Protein AF-A0A7J5EIX7-F1 (afdb_monomer)

Mean predicted aligned error: 5.3 Å

Radius of gyration: 20.51 Å; Cα contacts (8 Å, |Δi|>4): 47; chains: 1; boundi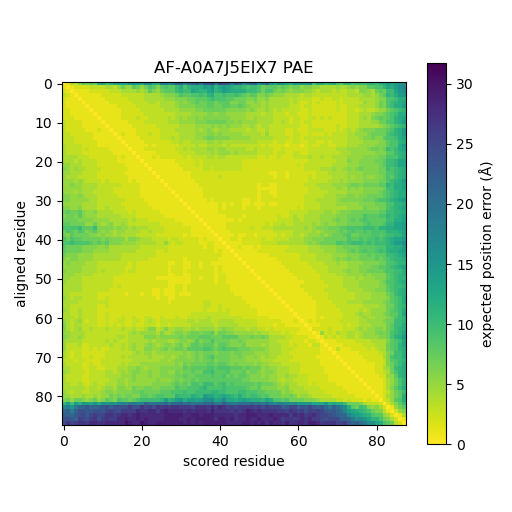ng box: 51×20×61 Å

Solvent-accessible surface area (backbone atoms only — not comparable to full-atom values): 4822 Å² total; per-residue (Å²): 109,67,64,59,52,42,32,51,48,8,52,51,53,40,52,48,51,64,76,40,45,64,64,53,54,49,53,47,49,56,60,48,60,78,36,28,61,85,75,40,70,64,36,61,67,62,46,48,54,51,43,57,51,51,50,53,50,51,54,50,51,46,52,53,49,29,45,51,10,53,51,48,51,51,51,53,52,49,54,61,71,65,56,72,78,78,86,125

Structure (mmCIF, N/CA/C/O backbone):
data_AF-A0A7J5EIX7-F1
#
_entry.id   AF-A0A7J5EIX7-F1
#
loop_
_atom_site.group_PDB
_atom_site.id
_atom_site.type_symbol
_atom_site.label_atom_id
_atom_site.label_alt_id
_atom_site.label_comp_id
_atom_site.label_asym_id
_atom_site.label_entity_id
_atom_site.label_seq_id
_atom_site.pdbx_PDB_ins_code
_atom_site.Cartn_x
_atom_site.Cartn_y
_atom_site.Cartn_z
_atom_site.occupancy
_atom_site.B_iso_or_equiv
_atom_site.auth_seq_id
_atom_site.auth_comp_id
_atom_site.auth_asym_id
_atom_site.auth_atom_id
_atom_site.pdbx_PDB_model_num
ATOM 1 N N . MET A 1 1 ? 5.905 -0.763 -25.631 1.00 71.31 1 MET A N 1
ATOM 2 C CA . MET A 1 1 ? 5.006 0.137 -24.869 1.00 71.31 1 MET A CA 1
ATOM 3 C C . MET A 1 1 ? 4.622 -0.425 -23.507 1.00 71.31 1 MET A C 1
ATOM 5 O O . MET A 1 1 ? 4.786 0.298 -22.537 1.00 71.31 1 MET A O 1
ATOM 9 N N . LEU A 1 2 ? 4.197 -1.692 -23.406 1.00 86.00 2 LEU A N 1
ATOM 10 C CA . LEU A 1 2 ? 3.805 -2.313 -22.128 1.00 86.00 2 LEU A CA 1
ATOM 11 C C . LEU A 1 2 ? 4.836 -2.116 -21.006 1.00 86.00 2 LEU A C 1
ATOM 13 O O . LEU A 1 2 ? 4.473 -1.644 -19.942 1.00 86.00 2 LEU A O 1
ATOM 17 N N . ALA A 1 3 ? 6.125 -2.346 -21.272 1.00 86.56 3 ALA A N 1
ATOM 18 C CA . ALA A 1 3 ? 7.176 -2.182 -20.266 1.00 86.56 3 ALA A CA 1
ATOM 19 C C . ALA A 1 3 ? 7.285 -0.750 -19.695 1.00 86.56 3 ALA A C 1
ATOM 21 O O . ALA A 1 3 ? 7.454 -0.580 -18.492 1.00 86.56 3 ALA A O 1
ATOM 22 N N . LEU A 1 4 ? 7.129 0.282 -20.533 1.00 89.44 4 LEU A N 1
ATOM 23 C CA . LEU A 1 4 ? 7.136 1.681 -20.084 1.00 89.44 4 LEU A CA 1
ATOM 24 C C . LEU A 1 4 ? 5.906 2.000 -19.229 1.00 89.44 4 LEU A C 1
ATOM 26 O O . LEU A 1 4 ? 6.031 2.661 -18.203 1.00 89.44 4 LEU A O 1
ATOM 30 N N . LEU A 1 5 ? 4.735 1.488 -19.622 1.00 93.06 5 LEU A N 1
ATOM 31 C CA . LEU A 1 5 ? 3.506 1.634 -18.842 1.00 93.06 5 LEU A CA 1
ATOM 32 C C . LEU A 1 5 ? 3.609 0.910 -17.495 1.00 93.06 5 LEU A C 1
ATOM 34 O O . LEU A 1 5 ? 3.165 1.450 -16.491 1.00 93.06 5 LEU A O 1
ATOM 38 N N . THR A 1 6 ? 4.237 -0.267 -17.448 1.00 92.12 6 THR A N 1
ATOM 39 C CA . THR A 1 6 ? 4.474 -1.022 -16.209 1.00 92.12 6 THR A CA 1
ATOM 40 C C . THR A 1 6 ? 5.402 -0.275 -15.253 1.00 92.12 6 THR A C 1
ATOM 42 O O . THR A 1 6 ? 5.132 -0.214 -14.055 1.00 92.12 6 THR A O 1
ATOM 45 N N . ILE A 1 7 ? 6.475 0.326 -15.774 1.00 91.94 7 ILE A N 1
ATOM 46 C CA . ILE A 1 7 ? 7.395 1.147 -14.982 1.00 91.94 7 ILE A CA 1
ATOM 47 C C . ILE A 1 7 ? 6.664 2.378 -14.439 1.00 91.94 7 ILE A C 1
ATOM 49 O O . ILE A 1 7 ? 6.674 2.607 -13.230 1.00 91.94 7 ILE A O 1
ATOM 53 N N . LEU A 1 8 ? 5.978 3.127 -15.311 1.00 92.88 8 LEU A N 1
ATOM 54 C CA . LEU A 1 8 ? 5.198 4.302 -14.920 1.00 92.88 8 LEU A CA 1
ATOM 55 C C . LEU A 1 8 ? 4.149 3.948 -13.861 1.00 92.88 8 LEU A C 1
ATOM 57 O O . LEU A 1 8 ? 4.041 4.643 -12.856 1.00 92.88 8 LEU A O 1
ATOM 61 N N . PHE A 1 9 ? 3.421 2.849 -14.059 1.00 91.62 9 PHE A N 1
ATOM 62 C CA . PHE A 1 9 ? 2.439 2.346 -13.106 1.00 91.62 9 PHE A CA 1
ATOM 63 C C . PHE A 1 9 ? 3.069 2.055 -11.740 1.00 91.62 9 PHE A C 1
ATOM 65 O O . PHE A 1 9 ? 2.548 2.523 -10.733 1.00 91.6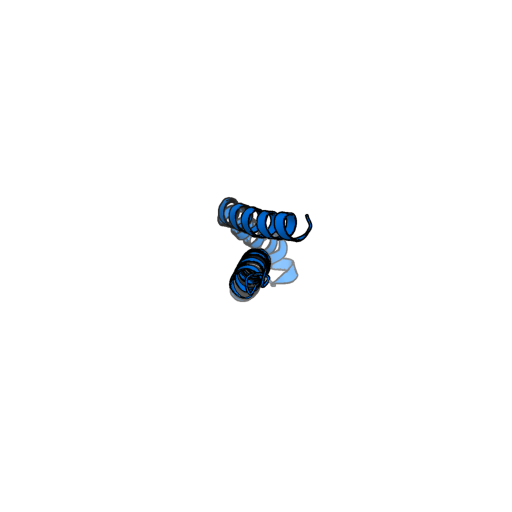2 9 PHE A O 1
ATOM 72 N N . GLY A 1 10 ? 4.199 1.339 -11.692 1.00 91.31 10 GLY A N 1
ATOM 73 C CA . GLY A 1 10 ? 4.866 1.003 -10.431 1.00 91.31 10 GLY A CA 1
ATOM 74 C C . GLY A 1 10 ? 5.288 2.242 -9.634 1.00 91.31 10 GLY A C 1
ATOM 75 O O . GLY A 1 10 ? 5.020 2.325 -8.435 1.00 91.31 10 GLY A O 1
ATOM 76 N N . PHE A 1 11 ? 5.877 3.239 -10.303 1.00 90.56 11 PHE A N 1
ATOM 77 C CA . PHE A 1 11 ? 6.267 4.499 -9.660 1.00 90.56 11 PHE A CA 1
ATOM 78 C C . PHE A 1 11 ? 5.064 5.355 -9.254 1.00 90.56 11 PHE A C 1
ATOM 80 O O . PHE A 1 11 ? 5.031 5.852 -8.129 1.00 90.56 11 PHE A O 1
ATOM 87 N N . ALA A 1 12 ? 4.067 5.509 -10.129 1.00 92.81 12 ALA A N 1
ATOM 88 C CA . ALA A 1 12 ? 2.871 6.298 -9.841 1.00 92.81 12 ALA A CA 1
ATOM 89 C C . ALA A 1 12 ? 2.068 5.701 -8.680 1.00 92.81 12 ALA A C 1
ATOM 91 O O . ALA A 1 12 ? 1.667 6.422 -7.769 1.00 92.81 12 ALA A O 1
ATOM 92 N N . PHE A 1 13 ? 1.887 4.379 -8.667 1.00 92.00 13 PHE A N 1
ATOM 93 C CA . PHE A 1 13 ? 1.231 3.675 -7.570 1.00 92.00 13 PHE A CA 1
ATOM 94 C C . PHE A 1 13 ? 2.017 3.805 -6.262 1.00 92.00 13 PHE A C 1
ATOM 96 O O . PHE A 1 13 ? 1.427 4.050 -5.209 1.00 92.00 13 PHE A O 1
ATOM 103 N N . GLY A 1 14 ? 3.349 3.699 -6.327 1.00 91.38 14 GLY A N 1
ATOM 104 C CA . GLY A 1 14 ? 4.219 3.908 -5.175 1.00 91.38 14 GLY A CA 1
ATOM 105 C C . GLY A 1 14 ? 4.086 5.315 -4.583 1.00 91.38 14 GLY A C 1
ATOM 106 O O . GLY A 1 14 ? 3.829 5.466 -3.388 1.00 91.38 14 GLY A O 1
ATOM 107 N N . GLY A 1 15 ? 4.192 6.339 -5.433 1.00 92.06 15 GLY A N 1
ATOM 108 C CA . GLY A 1 15 ? 4.056 7.741 -5.039 1.00 92.06 15 GLY A CA 1
ATOM 109 C C . GLY A 1 15 ? 2.667 8.073 -4.493 1.00 92.06 15 GLY A C 1
ATOM 110 O O . GLY A 1 15 ? 2.560 8.707 -3.446 1.00 92.06 15 GLY A O 1
ATOM 111 N N . ALA A 1 16 ? 1.605 7.588 -5.143 1.00 93.88 16 ALA A N 1
ATOM 112 C CA . ALA A 1 16 ? 0.238 7.773 -4.666 1.00 93.88 16 ALA A CA 1
ATOM 113 C C . ALA A 1 16 ? 0.033 7.127 -3.289 1.00 93.88 16 ALA A C 1
ATOM 115 O O . ALA A 1 16 ? -0.475 7.772 -2.378 1.00 93.88 16 ALA A O 1
ATOM 116 N N . PHE A 1 17 ? 0.471 5.882 -3.093 1.00 94.38 17 PHE A N 1
ATOM 117 C CA . PHE A 1 17 ? 0.327 5.217 -1.799 1.00 94.38 17 PHE A CA 1
ATOM 118 C C . PHE A 1 17 ? 1.038 5.977 -0.670 1.00 94.38 17 PHE A C 1
ATOM 120 O O . PHE A 1 17 ? 0.462 6.128 0.402 1.00 94.38 17 PHE A O 1
ATOM 127 N N . GLY A 1 18 ? 2.247 6.496 -0.919 1.00 91.50 18 GLY A N 1
ATOM 128 C CA . GLY A 1 18 ? 2.962 7.329 0.052 1.00 91.50 18 GLY A CA 1
ATOM 129 C C . GLY A 1 18 ? 2.237 8.645 0.353 1.00 91.50 18 GLY A C 1
ATOM 130 O O . GLY A 1 18 ? 2.075 9.008 1.514 1.00 91.50 18 GLY A O 1
ATOM 131 N N . ALA A 1 19 ? 1.727 9.332 -0.676 1.00 95.75 19 ALA A N 1
ATOM 132 C CA . ALA A 1 19 ? 0.988 10.587 -0.514 1.00 95.75 19 ALA A CA 1
ATOM 133 C C . ALA A 1 19 ? -0.333 10.422 0.262 1.00 95.75 19 ALA A C 1
ATOM 135 O O . ALA A 1 19 ? -0.777 11.351 0.936 1.00 95.75 19 ALA A O 1
ATOM 136 N N . PHE A 1 20 ? -0.957 9.244 0.180 1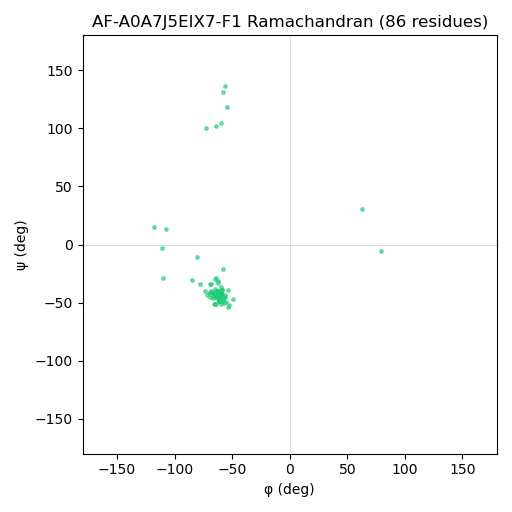.00 96.31 20 PHE A N 1
ATOM 137 C CA . PHE A 1 20 ? -2.237 8.941 0.824 1.00 96.31 20 PHE A CA 1
ATOM 138 C C . PHE A 1 20 ? -2.118 8.004 2.040 1.00 96.31 20 PHE A C 1
ATOM 140 O O . PHE A 1 20 ? -3.141 7.519 2.522 1.00 96.31 20 PHE A O 1
ATOM 147 N N . GLU A 1 21 ? -0.915 7.764 2.576 1.00 95.38 21 GLU A N 1
ATOM 148 C CA . GLU A 1 21 ? -0.700 6.834 3.698 1.00 95.38 21 GLU A CA 1
ATOM 149 C C . GLU A 1 21 ? -1.570 7.170 4.921 1.00 95.38 21 GLU A C 1
ATOM 151 O O . GLU A 1 21 ? -2.271 6.301 5.447 1.00 95.38 21 GLU A O 1
ATOM 156 N N . GLU A 1 22 ? -1.568 8.432 5.352 1.00 96.50 22 GLU A N 1
ATOM 157 C CA . GLU A 1 22 ? -2.342 8.880 6.514 1.00 96.50 22 GLU A CA 1
ATOM 158 C C . GLU A 1 22 ? -3.864 8.771 6.297 1.00 96.50 22 GLU A C 1
ATOM 160 O O . GLU A 1 22 ? -4.532 8.115 7.104 1.00 96.50 22 GLU A O 1
ATOM 165 N N . PRO A 1 23 ? -4.447 9.295 5.196 1.00 97.44 23 PRO A N 1
ATOM 166 C CA . PRO A 1 23 ? -5.853 9.059 4.867 1.00 97.44 23 PRO A CA 1
ATOM 167 C C . PRO A 1 23 ? -6.248 7.576 4.820 1.00 97.44 23 PRO A C 1
ATOM 169 O O . PRO A 1 23 ? -7.335 7.222 5.278 1.00 97.44 23 PRO A O 1
ATOM 172 N N . LEU A 1 24 ? -5.382 6.699 4.297 1.00 96.69 24 LEU A N 1
ATOM 173 C CA . LEU A 1 24 ? -5.639 5.256 4.228 1.00 96.69 24 LEU A CA 1
ATOM 174 C C . LEU A 1 24 ? -5.690 4.614 5.618 1.00 96.69 24 LEU A C 1
ATOM 176 O O . LEU A 1 24 ? -6.607 3.837 5.895 1.00 96.69 24 LEU A O 1
ATOM 180 N N . LYS A 1 25 ? -4.731 4.938 6.494 1.00 96.81 25 LYS A N 1
ATOM 181 C CA . LYS A 1 25 ? -4.730 4.477 7.891 1.00 96.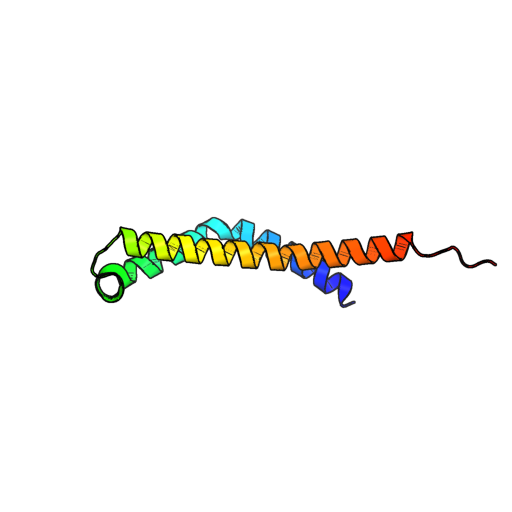81 25 LYS A CA 1
ATOM 182 C C . LYS A 1 25 ? -5.964 4.970 8.630 1.00 96.81 25 LYS A C 1
ATOM 184 O O . LYS A 1 25 ? -6.661 4.168 9.248 1.00 96.81 25 LYS A O 1
ATOM 189 N N . ARG A 1 26 ? -6.263 6.268 8.521 1.00 97.62 26 ARG A N 1
ATOM 190 C CA . ARG A 1 26 ? -7.435 6.875 9.156 1.00 97.62 26 ARG A CA 1
ATOM 191 C C . ARG A 1 26 ? -8.723 6.186 8.708 1.00 97.62 26 ARG A C 1
ATOM 193 O O . ARG A 1 26 ? -9.511 5.781 9.554 1.00 97.62 26 ARG A O 1
ATOM 200 N N . GLY A 1 27 ? -8.884 5.949 7.407 1.00 97.75 27 GLY A N 1
ATOM 201 C CA . GLY A 1 27 ? -10.055 5.256 6.870 1.00 97.75 27 GLY A CA 1
ATOM 202 C C . GLY A 1 27 ? -10.208 3.810 7.362 1.00 97.75 27 GLY A C 1
ATOM 203 O O . GLY A 1 27 ? -11.332 3.338 7.511 1.00 97.75 27 GLY A O 1
ATOM 204 N N . LEU A 1 28 ? -9.114 3.088 7.640 1.00 97.62 28 LEU A N 1
ATOM 205 C CA . LEU A 1 28 ? -9.195 1.761 8.270 1.00 97.62 28 LEU A CA 1
ATOM 206 C C . LEU A 1 28 ? -9.716 1.856 9.707 1.00 97.62 28 LEU A C 1
ATOM 208 O O . LEU A 1 28 ? -10.583 1.069 10.087 1.00 97.62 28 LEU A O 1
ATOM 212 N N . THR A 1 29 ? -9.211 2.818 10.480 1.00 97.31 29 THR A N 1
ATOM 213 C CA . THR A 1 29 ? -9.629 3.039 11.869 1.00 97.31 29 THR A CA 1
ATOM 214 C C . THR A 1 29 ? -11.087 3.481 11.951 1.00 97.31 29 THR A C 1
ATOM 216 O O . THR A 1 29 ? -11.865 2.823 12.630 1.00 97.31 29 THR A O 1
ATOM 219 N N . GLU A 1 30 ? -11.493 4.500 11.188 1.00 98.19 30 GLU A N 1
ATOM 220 C CA . GLU A 1 30 ? -12.873 5.018 11.174 1.00 98.19 30 GLU A CA 1
ATOM 221 C C . GLU A 1 30 ? -13.890 3.913 10.841 1.00 98.19 30 GLU A C 1
ATOM 223 O O . GLU A 1 30 ? -14.922 3.767 11.497 1.00 98.19 30 GLU A O 1
ATOM 228 N N . ARG A 1 31 ? -13.582 3.071 9.845 1.00 97.50 31 ARG A N 1
ATOM 229 C CA . ARG A 1 31 ? -14.451 1.948 9.457 1.00 97.50 31 ARG A CA 1
ATOM 230 C C . ARG A 1 31 ? -14.514 0.861 10.525 1.00 97.50 31 ARG A C 1
ATOM 232 O O . ARG A 1 31 ? -15.550 0.215 10.651 1.00 97.50 31 ARG A O 1
ATOM 239 N N . ALA A 1 32 ? -13.427 0.630 11.257 1.00 97.25 32 ALA A N 1
ATOM 240 C CA . ALA A 1 32 ? -13.397 -0.339 12.345 1.00 97.25 32 ALA A CA 1
ATOM 241 C C . ALA A 1 32 ? -14.157 0.172 13.578 1.00 97.25 32 ALA A C 1
ATOM 243 O O . ALA A 1 32 ? -14.912 -0.589 14.182 1.00 97.25 32 ALA A O 1
ATOM 244 N N . GLU A 1 33 ? -14.018 1.458 13.899 1.00 97.38 33 GLU A N 1
ATOM 245 C CA . GLU A 1 33 ? -14.738 2.128 14.983 1.00 97.38 33 GLU A CA 1
ATOM 246 C C . GLU A 1 33 ? -16.249 2.135 14.742 1.00 97.38 33 GLU A C 1
ATOM 248 O O . GLU A 1 33 ? -17.011 1.783 15.641 1.00 97.38 33 GLU A O 1
ATOM 253 N N . ALA A 1 34 ? -16.690 2.416 13.510 1.00 97.75 34 ALA A N 1
ATOM 254 C CA . ALA A 1 34 ? -18.106 2.412 13.131 1.00 97.75 34 ALA A CA 1
ATOM 255 C C . ALA A 1 34 ? -18.815 1.063 13.365 1.00 97.75 34 ALA A C 1
ATOM 257 O O . ALA A 1 34 ? -20.040 1.007 13.458 1.00 97.75 34 ALA A O 1
ATOM 258 N N . VAL A 1 35 ? -18.059 -0.036 13.455 1.00 97.31 35 VAL A N 1
ATOM 259 C CA . VAL A 1 35 ? -18.588 -1.389 13.684 1.00 97.31 35 VAL A CA 1
ATOM 260 C C . VAL A 1 35 ? -18.090 -2.009 14.991 1.00 97.31 35 VAL A C 1
ATOM 262 O O . VAL A 1 35 ? -18.228 -3.220 15.187 1.00 97.31 35 VAL A O 1
ATOM 265 N N . LYS A 1 36 ? -17.521 -1.202 15.897 1.00 96.75 36 LYS A N 1
ATOM 266 C CA . LYS A 1 36 ? -16.884 -1.675 17.133 1.00 96.75 36 LYS A CA 1
ATOM 267 C C . LYS A 1 36 ? -17.792 -2.573 17.964 1.00 96.75 36 LYS A C 1
ATOM 269 O O . LYS A 1 36 ? -17.416 -3.696 18.302 1.00 96.75 36 LYS A O 1
ATOM 274 N N . ASP A 1 37 ? -19.001 -2.112 18.242 1.00 96.88 37 ASP A N 1
ATOM 275 C CA . ASP A 1 37 ? -19.908 -2.830 19.136 1.00 96.88 37 ASP A CA 1
ATOM 276 C C . ASP A 1 37 ? -20.568 -4.027 18.442 1.00 96.88 37 ASP A C 1
ATOM 278 O O . ASP A 1 37 ? -20.747 -5.077 19.052 1.00 96.88 37 ASP A O 1
ATOM 282 N N . THR A 1 38 ? -20.847 -3.926 17.138 1.00 97.31 38 THR A N 1
ATOM 283 C CA . THR A 1 38 ? -21.575 -4.962 16.384 1.00 97.31 38 THR A CA 1
ATOM 284 C C . THR A 1 38 ? -20.689 -6.091 15.857 1.00 97.31 38 THR A C 1
ATOM 286 O O . THR A 1 38 ? -21.164 -7.215 15.707 1.00 97.31 38 THR A O 1
ATOM 289 N N . ARG A 1 39 ? -19.413 -5.822 15.547 1.00 96.44 39 ARG A N 1
ATOM 290 C CA . ARG A 1 39 ? -18.478 -6.815 14.980 1.00 96.44 39 ARG A CA 1
ATOM 291 C C . ARG A 1 39 ? -17.379 -7.236 15.937 1.00 96.44 39 ARG A C 1
ATOM 293 O O . ARG A 1 39 ? -16.913 -8.369 15.841 1.00 96.44 39 ARG A O 1
ATOM 300 N N . TYR A 1 40 ? -16.981 -6.353 16.848 1.00 96.06 40 TYR A N 1
ATOM 301 C CA . TYR A 1 40 ? -15.930 -6.638 17.823 1.00 96.06 40 TYR A CA 1
ATOM 302 C C . TYR A 1 40 ? -16.468 -6.751 19.257 1.00 96.06 40 TYR A C 1
ATOM 304 O O . TYR A 1 40 ? -15.701 -7.084 20.153 1.00 96.06 40 TYR A O 1
ATOM 312 N N . GLY A 1 41 ? -17.769 -6.535 19.495 1.00 95.81 41 GLY A N 1
ATOM 313 C CA . GLY A 1 41 ? -18.372 -6.654 20.828 1.00 95.81 41 GLY A CA 1
ATOM 314 C C . GLY A 1 41 ? -17.803 -5.652 21.834 1.00 95.81 41 GLY A C 1
ATOM 315 O O . GLY A 1 41 ? -17.648 -5.981 23.005 1.00 95.81 41 GLY A O 1
ATOM 316 N N . GLY A 1 42 ? -17.387 -4.472 21.363 1.00 95.50 42 GLY A N 1
ATOM 317 C CA . GLY A 1 42 ? -16.719 -3.462 22.188 1.00 95.50 42 GLY A CA 1
ATOM 318 C C . GLY A 1 42 ? -15.230 -3.740 22.449 1.00 95.50 42 GLY A C 1
ATOM 319 O O . GLY A 1 42 ? -14.538 -2.879 22.998 1.00 95.50 42 GLY A O 1
ATOM 320 N N . AS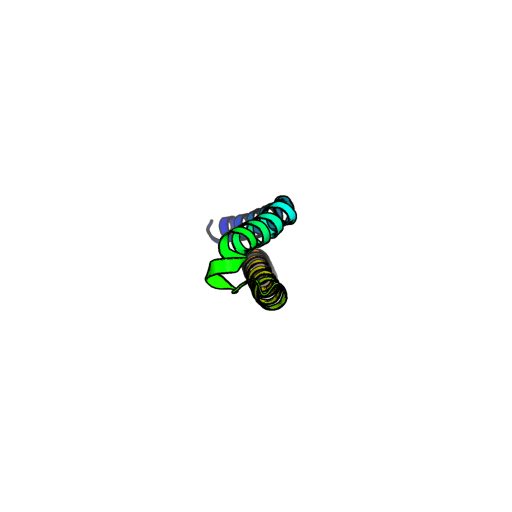P A 1 43 ? -14.707 -4.896 22.022 1.00 97.06 43 ASP A N 1
ATOM 321 C CA . ASP A 1 43 ? -13.324 -5.321 22.251 1.00 97.06 43 ASP A CA 1
ATOM 322 C C . ASP A 1 43 ? -12.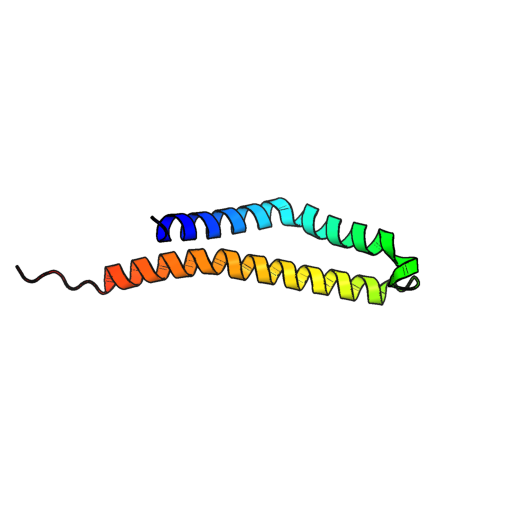338 -4.527 21.378 1.00 97.06 43 ASP A C 1
ATOM 324 O O . ASP A 1 43 ? -12.128 -4.795 20.188 1.00 97.06 43 ASP A O 1
ATOM 328 N N . ALA A 1 44 ? -11.705 -3.531 21.999 1.00 95.19 44 ALA A N 1
ATOM 329 C CA . ALA A 1 44 ? -10.728 -2.673 21.343 1.00 95.19 44 ALA A CA 1
ATOM 330 C C . ALA A 1 44 ? -9.467 -3.434 20.895 1.00 95.19 44 ALA A C 1
ATOM 332 O O . ALA A 1 44 ? -8.859 -3.058 19.891 1.00 95.19 44 ALA A O 1
ATOM 333 N N . ALA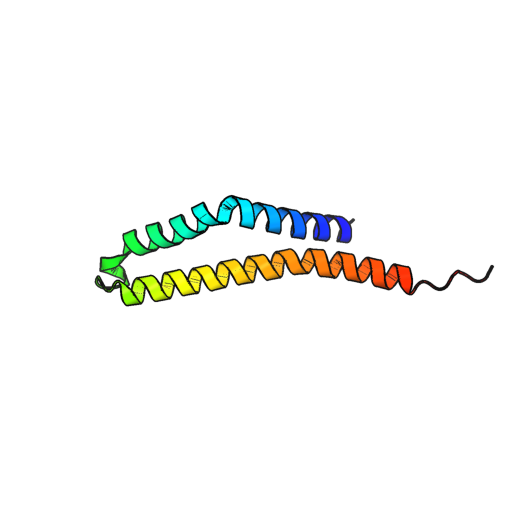 A 1 45 ? -9.077 -4.508 21.590 1.00 97.06 45 ALA A N 1
ATOM 334 C CA . ALA A 1 45 ? -7.890 -5.281 21.240 1.00 97.06 45 ALA A CA 1
ATOM 335 C C . ALA A 1 45 ? -8.123 -6.100 19.963 1.00 97.06 45 ALA A C 1
ATOM 337 O O . ALA A 1 45 ? -7.286 -6.081 19.056 1.00 97.06 45 ALA A O 1
ATOM 338 N N . LYS A 1 46 ? -9.290 -6.748 19.841 1.00 96.50 46 LYS A N 1
ATOM 339 C CA . LYS A 1 46 ? -9.690 -7.448 18.606 1.00 96.50 46 LYS A CA 1
ATOM 340 C C . LYS A 1 46 ? -9.802 -6.493 17.424 1.00 96.50 46 LYS A C 1
ATOM 342 O O . LYS A 1 46 ? -9.272 -6.789 16.354 1.00 96.50 46 LYS A O 1
ATOM 347 N N . MET A 1 47 ? -10.438 -5.339 17.626 1.00 97.62 47 MET A N 1
ATOM 348 C CA . MET A 1 47 ? -10.544 -4.300 16.600 1.00 97.62 47 MET A CA 1
ATOM 349 C C . MET A 1 47 ? -9.156 -3.860 16.116 1.00 97.62 47 MET A C 1
ATOM 351 O O . MET A 1 47 ? -8.881 -3.878 14.914 1.00 97.62 47 MET A O 1
ATOM 355 N N . LYS A 1 48 ? -8.253 -3.530 17.050 1.00 97.06 48 LYS A N 1
ATOM 356 C CA . LYS A 1 48 ? -6.890 -3.101 16.727 1.00 97.06 48 LYS A CA 1
ATOM 357 C C . LYS A 1 48 ? -6.123 -4.173 15.951 1.00 97.06 48 LYS A C 1
ATOM 359 O O . LYS A 1 48 ? -5.490 -3.850 14.951 1.00 97.06 48 LYS A O 1
ATOM 364 N N . ALA A 1 49 ? -6.216 -5.440 16.357 1.00 97.75 49 ALA A N 1
ATOM 365 C CA . ALA A 1 49 ? -5.552 -6.540 15.659 1.00 97.75 49 ALA A CA 1
ATOM 366 C C . ALA A 1 49 ? -5.995 -6.648 14.187 1.00 97.75 49 ALA A C 1
ATOM 368 O O . ALA A 1 49 ? -5.166 -6.874 13.301 1.00 97.75 49 ALA A O 1
ATOM 369 N N . VAL A 1 50 ? -7.286 -6.439 13.903 1.00 97.38 50 VAL A N 1
ATOM 370 C CA . VAL A 1 50 ? -7.819 -6.446 12.531 1.00 97.38 50 VAL A CA 1
ATOM 371 C C . VAL A 1 50 ? -7.351 -5.227 11.736 1.00 97.38 50 VAL A C 1
ATOM 373 O O . VAL A 1 50 ? -6.956 -5.379 10.576 1.00 97.38 50 VAL A O 1
ATOM 376 N N . VAL A 1 51 ? -7.341 -4.036 12.340 1.00 97.94 51 VAL A N 1
ATOM 377 C CA . VAL A 1 51 ? -6.827 -2.810 11.700 1.00 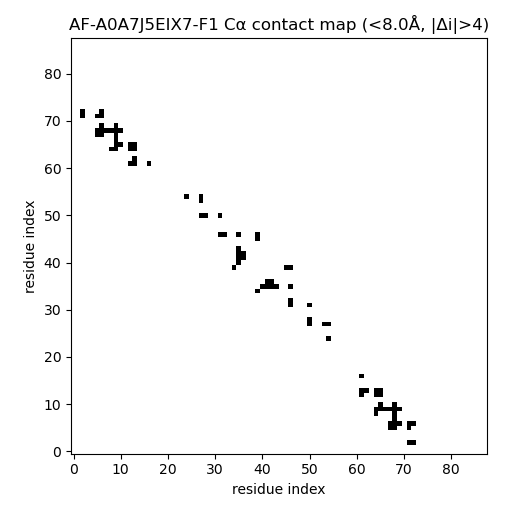97.94 51 VAL A CA 1
ATOM 378 C C . VAL A 1 51 ? -5.344 -2.961 11.357 1.00 97.94 51 VAL A C 1
ATOM 380 O O . VAL A 1 51 ? -4.957 -2.758 10.204 1.00 97.94 51 VAL A O 1
ATOM 383 N N . ASP A 1 52 ? -4.524 -3.413 12.308 1.00 98.00 52 ASP A N 1
ATOM 384 C CA . ASP A 1 52 ? -3.089 -3.643 12.110 1.00 98.00 52 ASP A CA 1
ATOM 385 C C . ASP A 1 52 ? -2.841 -4.671 10.993 1.00 98.00 52 ASP A C 1
ATOM 387 O O . ASP A 1 52 ? -1.978 -4.485 10.126 1.00 98.00 52 ASP A O 1
ATOM 391 N N . LYS A 1 53 ? -3.629 -5.755 10.970 1.00 97.94 53 LYS A N 1
ATOM 392 C CA . LYS A 1 53 ? -3.548 -6.777 9.922 1.00 97.94 53 LYS A CA 1
ATOM 393 C C . LYS A 1 53 ? -3.938 -6.225 8.552 1.00 97.94 53 LYS A C 1
ATOM 395 O O . LYS A 1 53 ? -3.264 -6.519 7.564 1.00 97.94 53 LYS A O 1
ATOM 400 N N . SER A 1 54 ? -4.993 -5.418 8.489 1.00 97.75 54 SER A N 1
ATOM 401 C CA . SER A 1 54 ? -5.449 -4.763 7.258 1.00 97.75 54 SER A CA 1
ATOM 402 C C . SER A 1 54 ? -4.377 -3.820 6.715 1.00 97.75 54 SER A C 1
ATOM 404 O O . SER A 1 54 ? -4.051 -3.862 5.528 1.00 97.75 54 SER A O 1
ATOM 406 N N . TRP A 1 55 ? -3.729 -3.057 7.599 1.00 97.88 55 TRP A N 1
ATOM 407 C CA . TRP A 1 55 ? -2.602 -2.207 7.231 1.00 97.88 55 TRP A CA 1
ATOM 408 C C . TRP A 1 55 ? -1.408 -3.012 6.698 1.00 97.88 55 TRP A C 1
ATOM 410 O O . TRP A 1 55 ? -0.782 -2.635 5.705 1.00 97.88 55 TRP A O 1
ATOM 420 N N . ALA A 1 56 ? -1.104 -4.167 7.298 1.00 97.88 56 ALA A N 1
ATOM 421 C CA . ALA A 1 56 ? -0.072 -5.060 6.777 1.00 97.88 56 ALA A CA 1
ATOM 422 C C . ALA A 1 56 ? -0.383 -5.547 5.347 1.00 97.88 56 ALA A C 1
ATOM 424 O O . ALA A 1 56 ? 0.534 -5.650 4.527 1.00 97.88 56 ALA A O 1
ATOM 425 N N . TYR A 1 57 ? -1.656 -5.799 5.020 1.00 97.06 57 TYR A N 1
ATOM 426 C CA . TYR A 1 57 ? -2.066 -6.136 3.655 1.00 97.06 57 TYR A CA 1
ATOM 427 C C . TYR A 1 57 ? -1.932 -4.959 2.685 1.00 97.06 57 TYR A C 1
ATOM 429 O O . TYR A 1 57 ? -1.433 -5.160 1.578 1.00 97.06 57 TYR A O 1
ATOM 437 N N . TYR A 1 58 ? -2.278 -3.737 3.097 1.00 95.62 58 TYR A N 1
ATOM 438 C CA . TYR A 1 58 ? -2.071 -2.535 2.277 1.00 95.62 58 TYR A CA 1
ATOM 439 C C . TYR A 1 58 ? -0.595 -2.325 1.939 1.00 95.62 58 TYR A C 1
ATOM 441 O O . TYR A 1 58 ? -0.246 -2.183 0.768 1.00 95.62 58 TYR A O 1
ATOM 449 N N . LYS A 1 59 ? 0.292 -2.420 2.936 1.00 95.12 59 LYS A N 1
ATOM 450 C CA . LYS A 1 59 ? 1.745 -2.345 2.713 1.00 95.12 59 LYS A CA 1
ATOM 451 C C . LYS A 1 59 ? 2.242 -3.431 1.762 1.00 95.12 59 LYS A C 1
ATOM 453 O O . LYS A 1 59 ? 3.091 -3.170 0.916 1.00 95.12 59 LYS A O 1
ATOM 458 N N . ARG A 1 60 ? 1.711 -4.653 1.868 1.00 94.62 60 ARG A N 1
ATOM 459 C CA . ARG A 1 60 ? 2.073 -5.744 0.954 1.00 94.62 60 ARG A CA 1
ATOM 460 C C . ARG A 1 60 ? 1.653 -5.434 -0.481 1.00 94.62 60 ARG A C 1
ATOM 462 O O . ARG A 1 60 ? 2.462 -5.642 -1.381 1.00 94.62 60 ARG A O 1
ATOM 469 N N . ALA A 1 61 ? 0.436 -4.934 -0.685 1.00 91.38 61 ALA A N 1
ATOM 470 C CA . ALA A 1 61 ? -0.057 -4.540 -2.001 1.00 91.38 61 ALA A CA 1
ATOM 471 C C . ALA A 1 61 ? 0.790 -3.408 -2.602 1.00 91.38 61 ALA A C 1
ATOM 473 O O . ALA A 1 61 ? 1.217 -3.519 -3.748 1.00 91.38 61 ALA A O 1
ATOM 474 N N . HIS A 1 62 ? 1.114 -2.385 -1.802 1.00 91.88 62 HIS A N 1
ATOM 475 C CA . HIS A 1 62 ? 2.040 -1.313 -2.172 1.00 91.88 62 HIS A CA 1
ATOM 476 C C . HIS A 1 62 ? 3.396 -1.849 -2.647 1.00 91.88 62 HIS A C 1
ATOM 478 O O . HIS A 1 62 ? 3.816 -1.557 -3.766 1.00 91.88 62 HIS A O 1
ATOM 484 N N . LEU A 1 63 ? 4.045 -2.687 -1.830 1.00 92.44 63 LEU A N 1
ATOM 485 C CA . LEU A 1 63 ? 5.350 -3.266 -2.152 1.00 92.44 63 LEU A CA 1
ATOM 486 C C . LEU A 1 63 ? 5.310 -4.111 -3.428 1.00 92.44 63 LEU A C 1
ATOM 488 O O . LEU A 1 63 ? 6.210 -3.992 -4.252 1.00 92.44 63 LEU A O 1
ATOM 492 N N . HIS A 1 64 ? 4.273 -4.931 -3.624 1.00 90.94 64 HIS A N 1
ATOM 493 C CA . HIS A 1 64 ? 4.135 -5.724 -4.850 1.00 90.94 64 HIS A CA 1
ATOM 494 C C . HIS A 1 64 ? 3.931 -4.824 -6.075 1.00 90.94 64 HIS A C 1
ATOM 496 O O . HIS A 1 64 ? 4.605 -5.014 -7.084 1.00 90.94 64 HIS A O 1
ATOM 502 N N . GLY A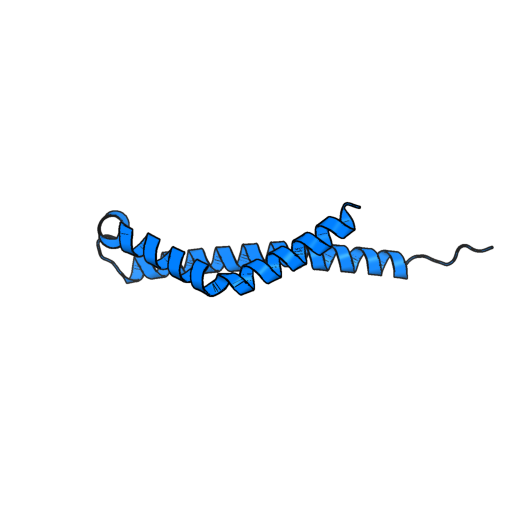 1 65 ? 3.055 -3.818 -5.983 1.00 86.31 65 GLY A N 1
ATOM 503 C CA . GLY A 1 65 ? 2.812 -2.871 -7.074 1.00 86.31 65 GLY A CA 1
ATOM 504 C C . GLY A 1 65 ? 4.064 -2.082 -7.467 1.00 86.31 65 GLY A C 1
ATOM 505 O O . GLY A 1 65 ? 4.380 -1.982 -8.651 1.00 86.31 65 GLY A O 1
ATOM 506 N N . GLY A 1 66 ? 4.824 -1.590 -6.483 1.00 86.19 66 GLY A N 1
ATOM 507 C CA . GLY A 1 66 ? 6.095 -0.901 -6.720 1.00 86.19 66 GLY A CA 1
ATOM 508 C C . GLY A 1 66 ? 7.185 -1.826 -7.277 1.00 86.19 66 GLY A C 1
ATOM 509 O O . GLY A 1 66 ? 7.886 -1.465 -8.224 1.00 86.19 66 GLY A O 1
ATOM 510 N N . ALA A 1 67 ? 7.294 -3.051 -6.748 1.00 89.81 67 ALA A N 1
ATOM 511 C CA . ALA A 1 67 ? 8.284 -4.032 -7.191 1.00 89.81 67 ALA A CA 1
ATOM 512 C C . ALA A 1 67 ? 8.098 -4.442 -8.659 1.00 89.81 67 ALA A C 1
ATOM 514 O O . ALA A 1 67 ? 9.090 -4.660 -9.348 1.00 89.81 67 ALA A O 1
ATOM 515 N N . ILE A 1 68 ? 6.862 -4.494 -9.167 1.00 90.50 68 ILE A N 1
ATOM 516 C CA . ILE A 1 68 ? 6.588 -4.807 -10.580 1.00 90.50 68 ILE A CA 1
ATOM 517 C C . ILE A 1 68 ? 7.294 -3.812 -11.518 1.00 90.50 68 ILE A C 1
ATOM 519 O O . ILE A 1 68 ? 7.935 -4.230 -12.484 1.00 90.50 68 ILE A O 1
ATOM 523 N N . GLY A 1 69 ? 7.232 -2.508 -11.224 1.00 88.88 69 GLY A N 1
ATOM 524 C CA . GLY A 1 69 ? 7.921 -1.486 -12.018 1.00 88.88 69 GLY A CA 1
ATOM 525 C C . GLY A 1 69 ? 9.446 -1.605 -11.931 1.00 88.88 69 GLY A C 1
ATOM 526 O O . GLY A 1 69 ? 10.132 -1.558 -12.953 1.00 88.88 69 GLY A O 1
ATOM 527 N N . ALA A 1 70 ? 9.973 -1.833 -10.724 1.00 90.06 70 ALA A N 1
ATOM 528 C CA . ALA A 1 70 ? 11.406 -2.027 -10.501 1.00 90.06 70 ALA A CA 1
ATOM 529 C C . ALA A 1 70 ? 11.954 -3.270 -11.228 1.00 90.06 70 ALA A C 1
ATOM 531 O O . ALA A 1 70 ? 12.991 -3.190 -11.886 1.00 90.06 70 ALA A O 1
ATOM 532 N N . VAL A 1 71 ? 11.244 -4.401 -11.167 1.00 92.62 71 VAL A N 1
ATOM 533 C CA . VAL A 1 71 ? 11.619 -5.644 -11.861 1.00 92.62 71 VAL A CA 1
ATOM 534 C C . VAL A 1 71 ? 11.548 -5.468 -13.377 1.00 92.62 71 VAL A C 1
ATOM 536 O O . VAL A 1 71 ? 12.454 -5.915 -14.078 1.00 92.62 71 VAL A O 1
ATOM 539 N N . ALA A 1 72 ? 10.525 -4.779 -13.895 1.00 92.19 72 ALA A N 1
ATOM 540 C CA . ALA A 1 72 ? 10.431 -4.475 -15.321 1.00 92.19 72 ALA A CA 1
ATOM 541 C C . ALA A 1 72 ? 11.633 -3.644 -15.804 1.00 92.19 72 ALA A C 1
ATOM 543 O O . ALA A 1 72 ? 12.261 -3.998 -16.801 1.00 92.19 72 ALA A O 1
ATOM 544 N N . LEU A 1 73 ? 11.998 -2.583 -15.074 1.00 91.94 73 LEU A N 1
ATOM 545 C CA . LEU A 1 73 ? 13.173 -1.768 -15.390 1.00 91.94 73 LEU A CA 1
ATOM 546 C C . LEU A 1 73 ? 14.470 -2.585 -15.310 1.00 91.94 73 LEU A C 1
ATOM 548 O O . LEU A 1 73 ? 15.275 -2.554 -16.240 1.00 91.94 73 LEU A O 1
ATOM 552 N N . GLY A 1 74 ? 14.651 -3.357 -14.236 1.00 92.69 74 GLY A N 1
ATOM 553 C CA . GLY A 1 74 ? 15.818 -4.220 -14.055 1.00 92.69 74 GLY A CA 1
ATOM 554 C C . GLY A 1 74 ? 15.973 -5.248 -15.179 1.00 92.69 74 GLY A C 1
ATOM 555 O O . GLY A 1 74 ? 17.070 -5.420 -15.705 1.00 92.69 74 GLY A O 1
ATOM 556 N N . GLY A 1 75 ? 14.876 -5.874 -15.617 1.00 92.81 75 GLY A N 1
ATOM 557 C CA . GLY A 1 75 ? 14.877 -6.820 -16.734 1.00 92.81 75 GLY A CA 1
ATOM 558 C C . GLY A 1 75 ? 15.275 -6.179 -18.067 1.00 92.81 75 GLY A C 1
ATOM 559 O O . GLY A 1 75 ? 16.055 -6.763 -18.817 1.00 92.81 75 GLY A O 1
ATOM 560 N N . ILE A 1 76 ? 14.806 -4.957 -18.347 1.00 92.00 76 ILE A N 1
ATOM 561 C CA . ILE A 1 76 ? 15.211 -4.204 -19.548 1.00 92.00 76 ILE A CA 1
ATOM 562 C C . ILE A 1 76 ? 16.716 -3.930 -19.527 1.00 92.00 76 ILE A C 1
ATOM 564 O O . ILE A 1 76 ? 17.396 -4.184 -20.521 1.00 92.00 76 ILE A O 1
ATOM 568 N N . LEU A 1 77 ? 17.239 -3.436 -18.401 1.00 93.25 77 LEU A N 1
ATOM 569 C CA . LEU A 1 77 ? 18.663 -3.136 -18.245 1.00 93.25 77 LEU A CA 1
ATOM 570 C C . LEU A 1 77 ? 19.523 -4.397 -18.365 1.00 93.25 77 LEU A C 1
ATOM 572 O O . LEU A 1 77 ? 20.554 -4.372 -19.034 1.00 93.25 77 LEU A O 1
ATOM 576 N N . LEU A 1 78 ? 19.074 -5.513 -17.787 1.00 94.31 78 LEU A N 1
ATOM 577 C CA . LEU A 1 78 ? 19.754 -6.801 -17.890 1.00 94.31 78 LEU A CA 1
ATOM 578 C C . LEU A 1 78 ? 19.834 -7.279 -19.344 1.00 94.31 78 LEU A C 1
ATOM 580 O O . LEU A 1 78 ? 20.909 -7.635 -19.820 1.00 94.31 78 LEU A O 1
ATOM 584 N N . VAL A 1 79 ? 18.719 -7.251 -20.078 1.00 92.38 79 VAL A N 1
ATOM 585 C CA . VAL A 1 79 ? 18.700 -7.632 -21.499 1.00 92.38 79 VAL A CA 1
ATOM 586 C C . VAL A 1 79 ? 19.572 -6.692 -22.334 1.00 92.38 79 VAL A C 1
ATOM 588 O O . VAL A 1 79 ? 20.290 -7.152 -23.222 1.00 92.38 79 VAL A O 1
ATOM 591 N N . ALA A 1 80 ? 19.548 -5.387 -22.047 1.00 91.25 80 ALA A N 1
ATOM 592 C CA . ALA A 1 80 ? 20.407 -4.413 -22.714 1.00 91.25 80 ALA A CA 1
ATOM 593 C C . ALA A 1 80 ? 21.898 -4.700 -22.468 1.00 91.25 80 ALA A C 1
ATOM 595 O O . ALA A 1 80 ? 22.681 -4.641 -23.412 1.00 91.25 80 ALA A O 1
ATOM 596 N N . ALA A 1 81 ? 22.276 -5.078 -21.244 1.00 90.94 81 ALA A N 1
ATOM 597 C CA . ALA A 1 81 ? 23.647 -5.441 -20.891 1.00 90.94 81 ALA A CA 1
ATOM 598 C C . ALA A 1 81 ? 24.101 -6.771 -21.523 1.00 90.94 81 ALA A C 1
ATOM 600 O O . ALA A 1 81 ? 25.266 -6.920 -21.883 1.00 90.94 81 ALA A O 1
ATOM 601 N N . LEU A 1 82 ? 23.188 -7.735 -21.689 1.00 92.31 82 LEU A N 1
ATOM 602 C CA . LEU A 1 82 ? 23.475 -9.042 -22.294 1.00 92.31 82 LEU A CA 1
ATOM 603 C C . LEU A 1 82 ? 23.507 -9.022 -23.831 1.00 92.31 82 LEU A C 1
ATOM 605 O O . LEU A 1 82 ? 23.934 -10.006 -24.446 1.00 92.31 82 LEU A O 1
ATOM 609 N N . ARG A 1 83 ? 23.076 -7.933 -24.483 1.00 84.94 83 ARG A N 1
ATOM 610 C CA . ARG A 1 83 ? 23.197 -7.789 -25.940 1.00 84.94 83 ARG A CA 1
ATOM 611 C C . ARG A 1 83 ? 24.678 -7.752 -26.337 1.00 84.94 83 ARG A C 1
ATOM 613 O O . ARG A 1 83 ? 25.330 -6.716 -26.247 1.00 84.94 83 ARG A O 1
ATOM 620 N N . ARG A 1 84 ? 25.201 -8.876 -26.847 1.00 67.06 84 ARG A N 1
ATOM 621 C CA . ARG A 1 84 ? 26.470 -8.898 -27.596 1.00 67.06 84 ARG A CA 1
ATOM 622 C C . ARG A 1 84 ? 26.366 -7.922 -28.777 1.00 67.06 84 ARG A C 1
ATOM 624 O O . ARG A 1 84 ? 25.347 -7.952 -29.473 1.00 67.06 84 ARG A O 1
ATOM 631 N N . PRO A 1 85 ? 27.393 -7.098 -29.049 1.00 66.44 85 PRO A N 1
ATOM 632 C CA . PRO A 1 85 ? 27.412 -6.297 -30.264 1.00 66.44 85 PRO A CA 1
ATOM 633 C C . PRO A 1 85 ? 27.324 -7.244 -31.464 1.00 66.44 85 PRO A C 1
ATOM 635 O O . PRO A 1 85 ? 28.029 -8.256 -31.516 1.00 66.44 85 PRO A O 1
ATOM 638 N N . ALA A 1 86 ? 26.416 -6.949 -32.398 1.00 60.53 86 ALA A N 1
ATOM 639 C CA . ALA A 1 86 ? 26.340 -7.672 -33.658 1.00 60.53 86 ALA A CA 1
ATOM 640 C C . ALA A 1 86 ? 27.726 -7.608 -34.312 1.00 60.53 86 ALA A C 1
ATOM 642 O O . ALA A 1 86 ? 28.231 -6.511 -34.560 1.00 60.53 86 ALA A O 1
ATOM 643 N N . ARG A 1 87 ? 28.361 -8.768 -34.528 1.00 57.34 87 ARG A N 1
ATOM 644 C CA . ARG A 1 87 ? 29.571 -8.850 -35.353 1.00 57.34 87 ARG A CA 1
ATOM 645 C C . ARG A 1 87 ? 29.175 -8.347 -36.742 1.00 57.34 87 ARG A C 1
ATOM 647 O O . ARG A 1 87 ? 28.414 -9.025 -37.428 1.00 57.34 87 ARG A O 1
ATOM 654 N N . ARG A 1 88 ? 29.592 -7.120 -37.063 1.00 53.06 88 ARG A N 1
ATOM 655 C CA . ARG A 1 88 ? 29.686 -6.635 -38.440 1.00 53.06 88 ARG A CA 1
ATOM 656 C C . ARG A 1 88 ? 30.807 -7.372 -39.151 1.00 53.06 88 ARG A C 1
ATOM 658 O O . ARG A 1 88 ? 31.793 -7.713 -38.457 1.00 53.06 88 ARG A O 1
#

Secondary structure (DSSP, 8-state):
-HHHHHHHHHHHHHHHHHHTHHHHHHHHHHHHHTTHHHHSTT-HHHHHHHHHHHHHHHHHHHHHHHHHHHHHHHHHHHHHHH-PPP--

Foldseek 3Di:
DVLVVLLVQLVVLLVVCVVCVVVVLVVLLVVLVVCCCPPVVVDPVVSVVVSVVVSVVSVVVNCVSNVRNVVSVVVVVVVVVPDDPPDD

Nearest PDB structures (foldseek):
  4afl-assembly2_B  TM=4.455E-01  e=9.431E+00  Homo sapiens

pLDDT: mean 91.95, std 8.73, range [53.06, 98.19]

Sequence (88 aa):
MLALLTILFGFAFGGAFGAFEEPLKRGLTERAEAVKDTRYGGDAAKMKAVVDKSWAYYKRAHLHGGAIGAVALGGILLVAALRRPARR